Protein AF-A0AA40DE22-F1 (afdb_monomer_lite)

Radius of gyration: 11.6 Å; chains: 1; bounding box: 24×24×32 Å

Sequence (58 aa):
MPFETSNPPYTSEEKHWLRVHFDGEFKFLRMYNLSIYNEDDRAEGRRIVRALMEHERY

pLDDT: mean 85.88, std 13.33, range [42.47, 94.75]

Structure (mmCIF, N/CA/C/O backbone):
data_AF-A0AA40DE22-F1
#
_entry.id   AF-A0AA40DE22-F1
#
loop_
_atom_site.group_PDB
_atom_site.id
_atom_site.type_symbol
_atom_site.label_atom_id
_atom_site.label_alt_id
_atom_site.label_comp_id
_atom_site.label_asym_id
_atom_site.label_entity_id
_atom_site.label_seq_id
_atom_site.pdbx_PDB_ins_code
_atom_site.Cartn_x
_atom_site.Cartn_y
_atom_site.Cartn_z
_atom_site.occupancy
_atom_site.B_iso_or_equiv
_atom_site.auth_seq_id
_atom_site.auth_comp_id
_atom_site.auth_asym_id
_atom_site.auth_atom_id
_atom_site.pdbx_PDB_model_num
ATOM 1 N N . MET A 1 1 ? -11.573 -15.320 -22.644 1.00 42.47 1 MET A N 1
ATOM 2 C CA . MET A 1 1 ? -12.203 -14.670 -21.477 1.00 42.47 1 MET A CA 1
ATOM 3 C C . MET A 1 1 ? -11.181 -13.692 -20.918 1.00 42.47 1 MET A C 1
ATOM 5 O O . MET A 1 1 ? -10.205 -14.175 -20.354 1.00 42.47 1 MET A O 1
ATOM 9 N N . PRO A 1 2 ? -11.281 -12.373 -21.144 1.00 50.62 2 PRO A N 1
ATOM 10 C CA . PRO A 1 2 ? -10.372 -11.457 -20.481 1.00 50.62 2 PRO A CA 1
ATOM 11 C C . PRO A 1 2 ? -10.886 -11.293 -19.049 1.00 50.62 2 PRO A C 1
ATOM 13 O O . PRO A 1 2 ? -11.946 -10.713 -18.836 1.00 50.62 2 PRO A O 1
ATOM 16 N N . PHE A 1 3 ? -10.182 -11.864 -18.072 1.00 53.78 3 PHE A N 1
ATOM 17 C CA . PHE A 1 3 ? -10.302 -11.366 -16.707 1.00 53.78 3 PH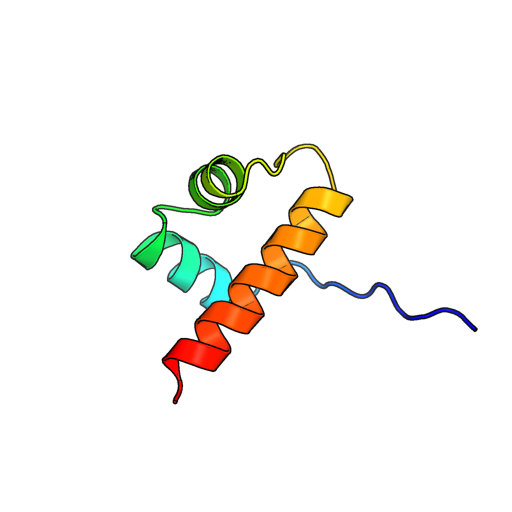E A CA 1
ATOM 18 C C . PHE A 1 3 ? -9.797 -9.936 -16.776 1.00 53.78 3 P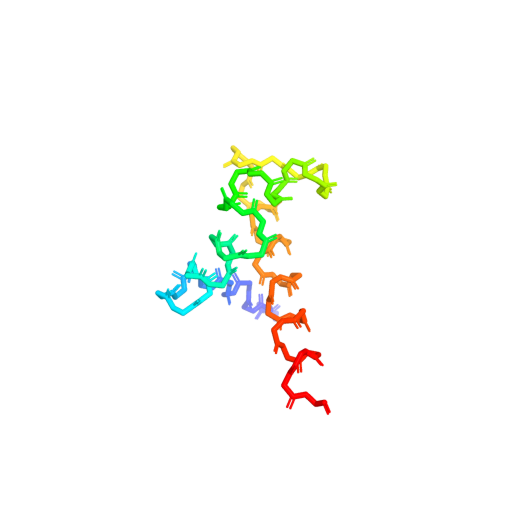HE A C 1
ATOM 20 O O . PHE A 1 3 ? -8.622 -9.719 -17.065 1.00 53.78 3 PHE A O 1
ATOM 27 N N . GLU A 1 4 ? -10.701 -8.973 -16.641 1.00 50.50 4 GLU A N 1
ATOM 28 C CA . GLU A 1 4 ? -10.335 -7.574 -16.549 1.00 50.50 4 GLU A CA 1
ATOM 29 C C . GLU A 1 4 ? -9.339 -7.437 -15.398 1.00 50.50 4 GLU A C 1
ATOM 31 O O . GLU A 1 4 ? -9.705 -7.385 -14.227 1.00 50.50 4 GLU A O 1
ATOM 36 N N . THR A 1 5 ? -8.051 -7.345 -15.722 1.00 55.88 5 THR A N 1
ATOM 37 C CA . THR A 1 5 ? -7.018 -6.824 -14.828 1.00 55.88 5 THR A CA 1
ATOM 38 C C . THR A 1 5 ? -7.211 -5.314 -14.698 1.00 55.88 5 THR A C 1
ATOM 40 O O . THR A 1 5 ? -6.274 -4.532 -14.838 1.00 55.88 5 THR A O 1
ATOM 43 N N . SER A 1 6 ? -8.452 -4.869 -14.494 1.00 60.19 6 SER A N 1
ATOM 44 C CA . SER A 1 6 ? -8.765 -3.479 -14.234 1.00 60.19 6 SER A CA 1
ATOM 45 C C . SER A 1 6 ? -8.471 -3.270 -12.765 1.00 60.19 6 SER A C 1
ATOM 47 O O . SER A 1 6 ? -9.338 -3.359 -11.901 1.00 60.19 6 SER A O 1
ATOM 49 N N . ASN A 1 7 ? -7.188 -3.117 -12.464 1.00 66.62 7 ASN A N 1
ATOM 50 C CA . ASN A 1 7 ? -6.763 -2.660 -11.167 1.00 66.62 7 ASN A CA 1
ATOM 51 C C . ASN A 1 7 ? -6.562 -1.151 -11.256 1.00 66.62 7 ASN A C 1
ATOM 53 O O . ASN A 1 7 ? -5.440 -0.714 -11.551 1.00 66.62 7 ASN A O 1
ATOM 57 N N . PRO A 1 8 ? -7.638 -0.363 -11.069 1.00 78.00 8 PRO A N 1
ATOM 58 C CA . PRO A 1 8 ? -7.585 1.068 -11.275 1.00 78.00 8 PRO A CA 1
ATOM 59 C C . PRO A 1 8 ? -6.560 1.688 -10.324 1.00 78.00 8 PRO A C 1
ATOM 61 O O . PRO A 1 8 ? -6.330 1.137 -9.239 1.00 78.00 8 PRO A O 1
ATOM 64 N N . PRO A 1 9 ? -5.949 2.821 -10.711 1.00 84.94 9 PRO A N 1
ATOM 65 C CA . PRO A 1 9 ? -5.051 3.573 -9.846 1.00 84.94 9 PRO A CA 1
ATOM 66 C C . PRO A 1 9 ? -5.676 3.853 -8.479 1.00 84.94 9 PRO A C 1
ATOM 68 O O . PRO A 1 9 ? -6.898 3.921 -8.354 1.00 84.94 9 PRO A O 1
ATOM 71 N N . TYR A 1 10 ? -4.831 4.079 -7.471 1.00 85.62 10 TYR A N 1
ATOM 72 C CA . TYR A 1 10 ? -5.317 4.426 -6.139 1.00 85.62 10 TYR A CA 1
ATOM 73 C C . TYR A 1 10 ? -6.243 5.647 -6.170 1.00 85.62 10 TYR A C 1
ATOM 75 O O . TYR A 1 10 ? -5.884 6.712 -6.693 1.00 85.62 10 TYR A O 1
ATOM 83 N N . THR A 1 11 ? -7.397 5.491 -5.536 1.00 90.56 11 THR A N 1
ATOM 84 C CA . THR A 1 11 ? -8.308 6.569 -5.167 1.00 90.56 11 THR A CA 1
ATOM 85 C C . THR A 1 11 ? -7.666 7.478 -4.116 1.00 90.56 11 THR A C 1
ATOM 87 O O . THR A 1 11 ? -6.664 7.141 -3.479 1.00 90.56 11 THR A O 1
ATOM 90 N N . SER A 1 12 ? -8.237 8.666 -3.918 1.00 91.12 12 SER A N 1
ATOM 91 C CA . SER A 1 12 ? -7.742 9.610 -2.911 1.00 91.12 12 SER A CA 1
ATOM 92 C C . SER A 1 12 ? -7.821 9.052 -1.484 1.00 91.12 12 SER A C 1
ATOM 94 O O . SER A 1 12 ? -6.933 9.339 -0.685 1.00 91.12 12 SER A O 1
ATOM 96 N N . GLU A 1 13 ? -8.838 8.237 -1.177 1.00 91.06 13 GLU A N 1
ATOM 97 C CA . GLU A 1 13 ? -9.007 7.592 0.134 1.00 91.06 13 GLU A CA 1
ATOM 98 C C . GLU A 1 13 ? -7.902 6.558 0.381 1.00 91.06 13 GLU A C 1
ATOM 100 O O . GLU A 1 13 ? -7.208 6.639 1.391 1.00 91.06 13 GLU A O 1
ATOM 105 N N . GLU A 1 14 ? -7.647 5.665 -0.581 1.00 91.44 14 GLU A N 1
ATOM 106 C CA . GLU A 1 14 ? -6.578 4.661 -0.477 1.00 91.44 14 GLU A CA 1
ATOM 107 C C . GLU A 1 14 ? -5.191 5.316 -0.361 1.00 91.44 14 GLU A C 1
ATOM 109 O O . GLU A 1 14 ? -4.359 4.890 0.440 1.00 91.44 14 GLU A O 1
ATOM 114 N N . LYS A 1 15 ? -4.932 6.402 -1.110 1.00 91.25 15 LYS A N 1
ATOM 115 C CA . LYS A 1 15 ? -3.677 7.170 -0.983 1.00 91.25 15 LYS A CA 1
ATOM 116 C C . LYS A 1 15 ? -3.531 7.814 0.390 1.00 91.25 15 LYS A C 1
ATOM 118 O O . LYS A 1 15 ? -2.421 7.871 0.919 1.00 91.25 15 LYS A O 1
ATOM 123 N N . HIS A 1 16 ? -4.623 8.334 0.948 1.00 93.19 16 HIS A N 1
ATOM 124 C CA . HIS A 1 16 ? -4.611 8.914 2.284 1.00 93.19 16 HIS A CA 1
ATOM 125 C C . HIS A 1 16 ? -4.341 7.836 3.335 1.00 93.19 16 HIS A C 1
ATOM 127 O O . HIS A 1 16 ? -3.449 8.007 4.162 1.00 93.19 16 HIS A O 1
ATOM 133 N N . TRP A 1 17 ? -5.025 6.697 3.238 1.00 93.44 17 TRP A N 1
ATOM 134 C CA . TRP A 1 17 ? -4.836 5.559 4.130 1.00 93.44 17 TRP A CA 1
ATOM 135 C C . TRP A 1 17 ? -3.393 5.039 4.102 1.00 93.44 17 TRP A C 1
ATOM 137 O O . TRP A 1 17 ? -2.773 4.899 5.156 1.00 93.44 17 TRP A O 1
ATOM 147 N N . LEU A 1 18 ? -2.808 4.884 2.909 1.00 93.75 18 LEU A N 1
ATOM 148 C CA . LEU A 1 18 ? -1.394 4.539 2.726 1.00 93.75 18 LEU A CA 1
ATOM 149 C C . LEU A 1 18 ? -0.450 5.531 3.406 1.00 93.75 18 LEU A C 1
ATOM 151 O O . LEU A 1 18 ? 0.585 5.144 3.947 1.00 93.75 18 LEU A O 1
ATOM 155 N N . ARG A 1 19 ? -0.776 6.824 3.367 1.00 93.62 19 ARG A N 1
ATOM 156 C CA . ARG A 1 19 ? 0.039 7.859 4.002 1.00 93.62 19 ARG A CA 1
ATOM 157 C C . ARG A 1 19 ? -0.077 7.838 5.523 1.00 93.62 19 ARG A C 1
ATOM 159 O O . ARG A 1 19 ? 0.925 8.058 6.188 1.00 93.62 19 ARG A O 1
ATOM 166 N N . VAL A 1 20 ? -1.258 7.548 6.060 1.00 94.12 20 VAL A N 1
ATOM 167 C CA . VAL A 1 20 ? -1.491 7.456 7.508 1.00 94.12 20 VAL A CA 1
ATOM 168 C C . VAL A 1 20 ? -0.840 6.204 8.106 1.00 94.12 20 VAL A C 1
ATOM 170 O O . VAL A 1 20 ? -0.204 6.307 9.150 1.00 94.12 20 VAL A O 1
ATOM 173 N N . HIS A 1 21 ? -0.936 5.051 7.438 1.00 92.00 21 HIS A N 1
ATOM 174 C CA . HIS A 1 21 ? -0.495 3.763 7.997 1.00 92.00 21 HIS A CA 1
ATOM 175 C C . HIS A 1 21 ? 0.944 3.390 7.625 1.00 92.00 21 HIS A C 1
ATOM 177 O O . HIS A 1 21 ? 1.659 2.795 8.428 1.00 92.00 21 HIS A O 1
ATOM 183 N N . PHE A 1 22 ? 1.392 3.754 6.420 1.00 92.50 22 PHE A N 1
ATOM 184 C CA . PHE A 1 22 ? 2.682 3.315 5.872 1.00 92.50 22 PHE A CA 1
ATOM 185 C C . PHE A 1 22 ? 3.598 4.471 5.462 1.00 92.50 22 PHE A C 1
ATOM 187 O O . PHE A 1 22 ? 4.675 4.232 4.917 1.00 92.50 22 PHE A O 1
ATOM 194 N N . ASP A 1 23 ? 3.194 5.723 5.706 1.00 92.69 23 ASP A N 1
ATOM 195 C CA . ASP A 1 23 ? 3.911 6.927 5.265 1.00 92.69 23 ASP A CA 1
ATOM 196 C C . ASP A 1 23 ? 4.126 6.971 3.731 1.00 92.69 23 ASP A C 1
ATOM 198 O O . ASP A 1 23 ? 5.115 7.486 3.206 1.00 92.69 23 ASP A O 1
ATOM 202 N N . GLY A 1 24 ? 3.150 6.422 2.995 1.00 92.12 24 GLY A N 1
ATOM 203 C CA . GLY A 1 24 ? 3.002 6.533 1.543 1.00 92.12 24 GLY A CA 1
ATOM 204 C C . GLY A 1 24 ? 3.226 5.234 0.760 1.00 92.12 24 GLY A C 1
ATOM 205 O O . GLY A 1 24 ? 3.730 4.236 1.268 1.00 92.12 24 GLY A O 1
ATOM 206 N N . GLU A 1 25 ? 2.874 5.273 -0.532 1.00 91.75 25 GLU A N 1
ATOM 207 C CA . GLU A 1 25 ? 2.930 4.120 -1.452 1.00 91.75 25 GLU A CA 1
ATOM 208 C C . GLU A 1 25 ? 4.338 3.512 -1.552 1.00 91.75 25 GLU A C 1
ATOM 210 O O . GLU A 1 25 ? 4.486 2.297 -1.532 1.00 91.75 25 GLU A O 1
ATOM 215 N N . PHE A 1 26 ? 5.389 4.337 -1.611 1.00 90.31 26 PHE A N 1
ATOM 216 C CA . PHE A 1 26 ? 6.762 3.841 -1.761 1.00 90.31 26 PHE A CA 1
ATOM 217 C C . PHE A 1 26 ? 7.214 2.978 -0.576 1.00 90.31 26 PHE A C 1
ATOM 219 O O . PHE A 1 26 ? 7.775 1.900 -0.771 1.00 90.31 26 PHE A O 1
ATOM 226 N N . LYS A 1 27 ? 6.970 3.448 0.653 1.00 92.69 27 LYS A N 1
ATOM 227 C CA . LYS A 1 27 ? 7.345 2.730 1.877 1.00 92.69 27 LYS A CA 1
ATOM 228 C C . LYS A 1 27 ? 6.521 1.46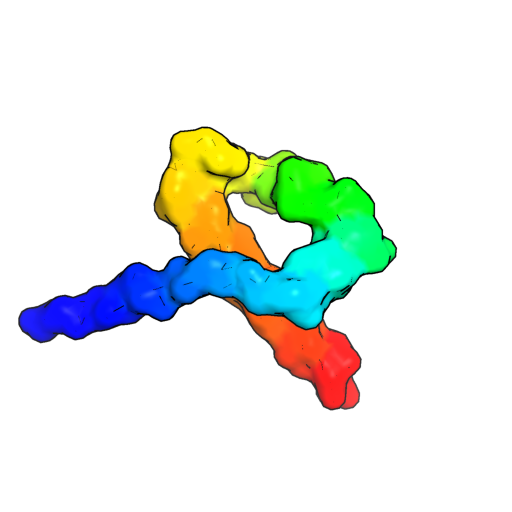2 2.048 1.00 92.69 27 LYS A C 1
ATOM 230 O O . LYS A 1 27 ? 7.093 0.422 2.362 1.00 92.69 27 LYS A O 1
ATOM 235 N N . PHE A 1 28 ? 5.224 1.541 1.756 1.00 94.75 28 PHE A N 1
ATOM 236 C CA . PHE A 1 28 ? 4.344 0.382 1.695 1.00 94.75 28 PHE A CA 1
ATOM 237 C C . PHE A 1 28 ? 4.877 -0.678 0.723 1.00 94.75 28 PHE A C 1
ATOM 239 O O . PHE A 1 28 ? 5.193 -1.785 1.145 1.00 94.75 28 PHE A O 1
ATOM 246 N N . LEU A 1 29 ? 5.083 -0.339 -0.553 1.00 93.81 29 LEU A N 1
ATOM 247 C CA . LEU A 1 29 ? 5.562 -1.303 -1.549 1.00 93.81 29 LEU A CA 1
ATOM 248 C C . LEU A 1 29 ? 6.910 -1.913 -1.135 1.00 93.81 29 LEU A C 1
ATOM 250 O O . LEU A 1 29 ? 7.071 -3.129 -1.166 1.00 93.81 29 LEU A O 1
ATOM 254 N N . ARG A 1 30 ? 7.847 -1.098 -0.635 1.00 93.81 30 ARG A N 1
ATOM 255 C CA . ARG A 1 30 ? 9.138 -1.590 -0.126 1.00 93.81 30 ARG A CA 1
ATOM 256 C C . ARG A 1 30 ? 8.994 -2.564 1.045 1.00 93.81 30 ARG A C 1
ATOM 258 O O . ARG A 1 30 ? 9.756 -3.525 1.093 1.00 93.81 30 ARG A O 1
ATOM 265 N N . MET A 1 31 ? 8.050 -2.342 1.960 1.00 93.44 31 MET A N 1
ATOM 266 C CA . MET A 1 31 ? 7.785 -3.239 3.093 1.00 93.44 31 MET A CA 1
ATOM 267 C C . MET A 1 31 ? 7.304 -4.621 2.630 1.00 93.44 31 MET A C 1
ATOM 269 O O . MET A 1 31 ? 7.713 -5.627 3.203 1.00 93.44 31 MET A O 1
ATOM 273 N N . TYR A 1 32 ? 6.508 -4.674 1.561 1.00 92.88 32 TYR A N 1
ATOM 274 C CA . TYR A 1 32 ? 6.025 -5.919 0.949 1.00 92.88 32 TYR A CA 1
ATOM 275 C C . TYR A 1 32 ? 6.971 -6.483 -0.123 1.00 92.88 32 TYR A C 1
ATOM 277 O O . TYR A 1 32 ? 6.609 -7.409 -0.842 1.00 92.88 32 TYR A O 1
ATOM 285 N N . ASN A 1 33 ? 8.193 -5.945 -0.232 1.00 94.31 33 ASN A N 1
ATOM 286 C CA . ASN A 1 33 ? 9.182 -6.322 -1.244 1.00 94.31 33 ASN A CA 1
ATOM 287 C C . ASN A 1 33 ? 8.669 -6.177 -2.697 1.00 94.31 33 ASN A C 1
ATOM 289 O O . ASN A 1 33 ? 9.089 -6.907 -3.593 1.00 94.31 33 ASN A O 1
ATOM 293 N N . LEU A 1 34 ? 7.776 -5.210 -2.914 1.00 94.62 34 LEU A N 1
ATOM 294 C CA . LEU A 1 34 ? 7.191 -4.825 -4.195 1.00 94.62 34 LEU A CA 1
ATOM 295 C C 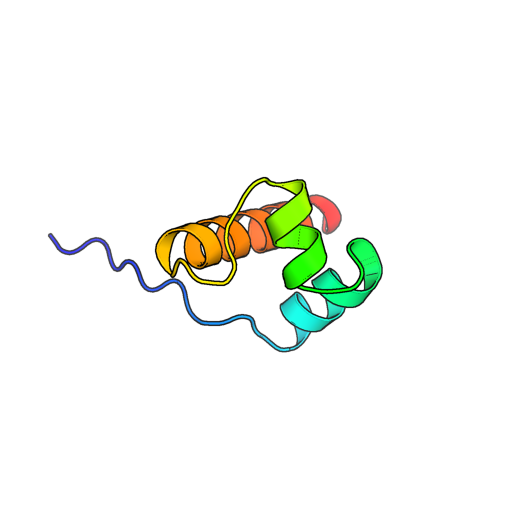. LEU A 1 34 ? 7.926 -3.607 -4.775 1.00 94.62 34 LEU A C 1
ATOM 297 O O . LEU A 1 34 ? 8.372 -2.711 -4.046 1.00 94.62 34 LEU A O 1
ATOM 301 N N . SER A 1 35 ? 8.041 -3.545 -6.101 1.00 89.75 35 SER A N 1
ATOM 302 C CA . SER A 1 35 ? 8.665 -2.420 -6.797 1.00 89.75 35 SER A CA 1
ATOM 303 C C . SER A 1 35 ? 7.645 -1.376 -7.254 1.00 89.75 35 SER A C 1
ATOM 305 O O . SER A 1 35 ? 6.661 -1.687 -7.914 1.00 89.75 35 SER A O 1
ATOM 307 N N . ILE A 1 36 ? 7.93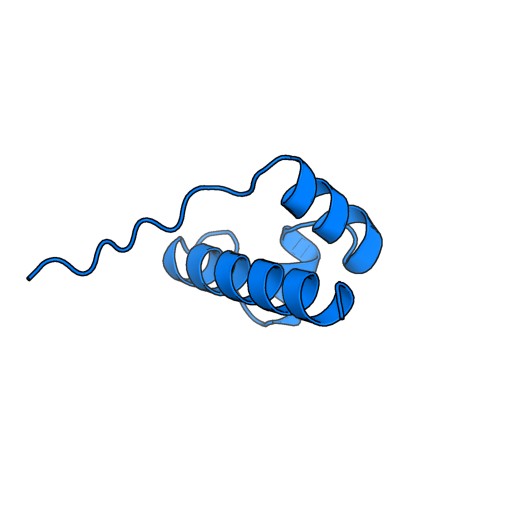1 -0.094 -7.002 1.00 88.62 36 ILE A N 1
ATOM 308 C CA . ILE A 1 36 ? 7.156 1.024 -7.573 1.00 88.62 36 ILE A CA 1
ATOM 309 C C . ILE A 1 36 ? 7.391 1.205 -9.083 1.00 88.62 36 ILE A C 1
ATOM 311 O O . ILE A 1 36 ? 6.641 1.912 -9.747 1.00 88.62 36 ILE A O 1
ATOM 315 N N . TYR A 1 37 ? 8.437 0.588 -9.636 1.00 89.75 37 TYR A N 1
ATOM 316 C CA . TYR A 1 37 ? 8.762 0.671 -11.064 1.00 89.75 37 TYR A CA 1
ATOM 317 C C . TYR A 1 37 ? 8.148 -0.469 -11.882 1.00 89.75 37 TYR A C 1
ATOM 319 O O . TYR A 1 37 ? 8.248 -0.456 -13.105 1.00 89.75 37 TYR A O 1
ATOM 327 N N . ASN A 1 38 ? 7.537 -1.453 -11.218 1.00 88.81 38 ASN A N 1
ATOM 328 C CA . ASN A 1 38 ? 6.874 -2.581 -11.853 1.00 88.81 38 ASN A CA 1
ATOM 329 C C . ASN A 1 38 ? 5.357 -2.430 -11.686 1.00 88.81 38 ASN A C 1
ATOM 331 O O . ASN A 1 38 ? 4.856 -2.394 -10.564 1.00 88.81 38 ASN A O 1
ATOM 335 N N . GLU A 1 39 ? 4.617 -2.329 -12.789 1.00 88.88 39 GLU A N 1
ATOM 336 C CA . GLU A 1 39 ? 3.166 -2.133 -12.722 1.00 88.88 39 GLU A CA 1
ATOM 337 C C . GLU A 1 39 ? 2.437 -3.352 -12.138 1.00 88.88 39 GLU A C 1
ATOM 339 O O . GLU A 1 39 ? 1.437 -3.169 -11.446 1.00 88.88 39 GLU A O 1
ATOM 344 N N . ASP A 1 40 ? 2.966 -4.566 -12.317 1.00 89.69 40 ASP A N 1
ATOM 345 C CA . ASP A 1 40 ? 2.392 -5.779 -11.722 1.00 89.69 40 ASP A CA 1
ATOM 346 C C . ASP A 1 40 ? 2.529 -5.762 -10.194 1.00 89.69 40 ASP A C 1
ATOM 348 O O . ASP A 1 40 ? 1.574 -6.053 -9.471 1.00 89.69 40 ASP A O 1
ATOM 352 N N . ASP A 1 41 ? 3.681 -5.314 -9.690 1.00 92.69 41 ASP A N 1
ATOM 353 C CA . ASP A 1 41 ? 3.924 -5.158 -8.253 1.00 92.69 41 ASP A CA 1
ATOM 354 C C . ASP A 1 41 ? 3.067 -4.034 -7.663 1.00 92.69 41 ASP A C 1
ATOM 356 O O . ASP A 1 41 ? 2.514 -4.160 -6.570 1.00 92.69 41 ASP A O 1
ATOM 360 N N . ARG A 1 42 ? 2.897 -2.925 -8.392 1.00 90.81 42 ARG A N 1
ATOM 361 C CA . ARG A 1 42 ? 1.959 -1.870 -7.986 1.00 90.81 42 ARG A CA 1
ATOM 362 C C . ARG A 1 42 ? 0.531 -2.383 -7.981 1.00 90.81 42 ARG A C 1
ATOM 364 O O . ARG A 1 42 ? -0.252 -1.987 -7.117 1.00 90.81 42 ARG A O 1
ATOM 371 N N . ALA A 1 43 ? 0.179 -3.247 -8.927 1.00 91.56 43 ALA A N 1
ATOM 372 C CA . ALA A 1 43 ? -1.133 -3.849 -8.977 1.00 91.56 43 ALA A CA 1
ATOM 373 C C . ALA A 1 43 ? -1.358 -4.808 -7.792 1.00 91.56 43 ALA A C 1
ATOM 375 O O . ALA A 1 43 ? -2.423 -4.792 -7.168 1.00 91.56 43 ALA A O 1
ATOM 376 N N . GLU A 1 44 ? -0.363 -5.609 -7.431 1.00 92.38 44 GLU A N 1
ATOM 377 C CA . GLU A 1 44 ? -0.384 -6.405 -6.201 1.00 92.38 44 GLU A CA 1
ATOM 378 C C . GLU A 1 44 ? -0.555 -5.508 -4.968 1.00 92.38 44 GLU A C 1
ATOM 380 O O . GLU A 1 44 ? -1.466 -5.713 -4.167 1.00 92.38 44 GLU A O 1
ATOM 385 N N . GLY A 1 45 ? 0.219 -4.423 -4.884 1.00 93.56 45 GLY A N 1
ATOM 386 C CA . GLY A 1 45 ? 0.123 -3.455 -3.796 1.00 93.56 45 GLY A CA 1
ATOM 387 C C . GLY A 1 45 ? -1.282 -2.868 -3.632 1.00 93.56 45 GLY A C 1
ATOM 388 O O . GLY A 1 45 ? -1.804 -2.828 -2.520 1.00 93.56 45 GLY A O 1
ATOM 389 N N . ARG A 1 46 ? -1.942 -2.489 -4.735 1.00 93.50 46 ARG A N 1
ATOM 390 C CA . ARG A 1 46 ? -3.325 -1.978 -4.709 1.00 93.50 46 ARG A CA 1
ATOM 391 C C . ARG A 1 46 ? -4.314 -3.000 -4.146 1.00 93.50 46 ARG A C 1
ATOM 393 O O . ARG A 1 46 ? -5.221 -2.622 -3.411 1.00 93.50 46 ARG A O 1
ATOM 400 N N . ARG A 1 47 ? -4.137 -4.286 -4.465 1.00 92.69 47 ARG A N 1
ATOM 401 C CA . ARG A 1 47 ? -4.987 -5.366 -3.936 1.00 92.69 47 ARG A CA 1
ATOM 402 C C . ARG A 1 47 ? -4.792 -5.550 -2.433 1.00 92.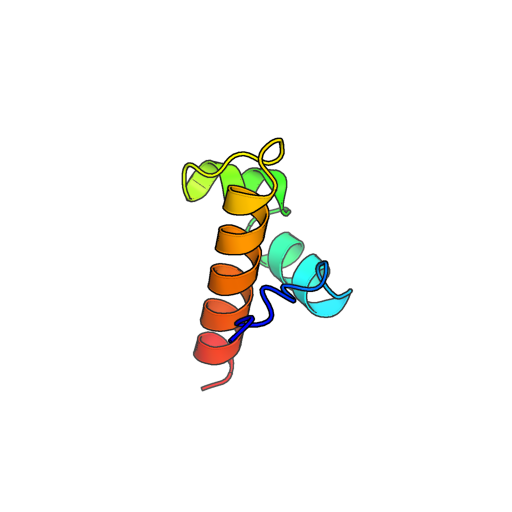69 47 ARG A C 1
ATOM 404 O O . ARG A 1 47 ? -5.780 -5.659 -1.715 1.00 92.69 47 ARG A O 1
ATOM 411 N N . ILE A 1 48 ? -3.547 -5.507 -1.959 1.00 92.75 48 ILE A N 1
ATOM 412 C CA . ILE A 1 48 ? -3.226 -5.606 -0.528 1.00 92.75 48 ILE A CA 1
ATOM 413 C C . ILE A 1 48 ? -3.827 -4.427 0.248 1.00 92.75 48 ILE A C 1
ATOM 415 O O . ILE A 1 48 ? -4.470 -4.646 1.267 1.00 92.75 48 ILE A O 1
ATOM 419 N N . VAL A 1 49 ? -3.682 -3.188 -0.241 1.00 92.81 49 VAL A N 1
ATOM 420 C CA . VAL A 1 49 ? -4.268 -2.000 0.412 1.00 92.81 49 VAL A CA 1
ATOM 421 C C . VAL A 1 49 ? -5.778 -2.134 0.559 1.00 92.81 49 VAL A C 1
ATOM 423 O O . VAL A 1 49 ? -6.296 -1.928 1.651 1.00 92.81 49 VAL A O 1
ATOM 426 N N . ARG A 1 50 ? -6.478 -2.521 -0.514 1.00 92.12 50 ARG A N 1
ATOM 427 C CA . ARG A 1 50 ? -7.933 -2.726 -0.474 1.00 92.12 50 ARG A CA 1
ATOM 428 C C . ARG A 1 50 ? -8.326 -3.780 0.555 1.00 92.12 50 ARG A C 1
ATOM 430 O O . ARG A 1 50 ? -9.199 -3.516 1.369 1.00 92.12 50 ARG A O 1
ATOM 437 N N . ALA A 1 51 ? -7.631 -4.916 0.575 1.00 92.88 51 ALA A N 1
ATOM 438 C CA . ALA A 1 51 ? -7.894 -5.981 1.539 1.00 92.88 51 ALA A CA 1
ATOM 439 C C . ALA A 1 51 ? -7.646 -5.539 2.995 1.00 92.88 51 ALA A C 1
ATOM 441 O O . ALA A 1 51 ? -8.430 -5.871 3.881 1.00 92.88 51 ALA A O 1
ATOM 442 N N . LEU A 1 52 ? -6.582 -4.769 3.254 1.00 91.75 52 LEU A N 1
ATOM 443 C CA . LEU A 1 52 ? -6.287 -4.238 4.589 1.00 91.75 52 LEU A CA 1
ATOM 444 C C . LEU A 1 52 ? -7.339 -3.218 5.040 1.00 91.75 52 LEU A C 1
ATOM 446 O O . LEU A 1 52 ? -7.825 -3.300 6.164 1.00 91.75 52 LEU A O 1
ATOM 450 N N . MET A 1 53 ? -7.732 -2.297 4.157 1.00 90.56 53 MET A N 1
ATOM 451 C CA . MET A 1 53 ? -8.779 -1.311 4.440 1.00 90.56 53 MET A CA 1
ATOM 452 C C . MET A 1 53 ? -10.151 -1.957 4.666 1.00 90.56 53 MET A C 1
ATOM 454 O O . MET A 1 53 ? -10.922 -1.480 5.495 1.00 90.56 53 MET A O 1
ATOM 458 N N . GLU A 1 54 ? -10.475 -3.022 3.928 1.00 90.44 54 GLU A N 1
ATOM 459 C CA . GLU A 1 54 ? -11.686 -3.814 4.158 1.00 90.44 54 GLU A CA 1
ATOM 460 C C . GLU A 1 54 ? -11.637 -4.516 5.516 1.00 90.44 54 GLU A C 1
ATOM 462 O O . GLU A 1 54 ? -12.621 -4.476 6.247 1.00 90.44 54 GLU A O 1
ATOM 467 N N . HIS A 1 55 ? -10.494 -5.097 5.891 1.00 88.88 55 HIS A N 1
ATOM 468 C CA . HIS A 1 55 ? -10.326 -5.752 7.189 1.00 88.88 55 HIS A CA 1
ATOM 469 C C . HIS A 1 55 ? -10.395 -4.768 8.370 1.00 88.88 55 HIS A C 1
ATOM 471 O O . HIS A 1 55 ? -10.912 -5.127 9.417 1.00 88.88 55 HIS A O 1
ATOM 477 N N . GLU A 1 56 ? -9.910 -3.531 8.231 1.00 83.50 56 GLU A N 1
ATOM 478 C CA . GLU A 1 56 ? -10.049 -2.496 9.274 1.00 83.50 56 GLU A CA 1
ATOM 479 C C . GLU A 1 56 ? -11.483 -1.977 9.453 1.00 83.50 56 GLU A C 1
ATOM 481 O O . GLU A 1 56 ? -11.796 -1.371 10.478 1.00 83.50 56 GLU A O 1
ATOM 486 N N . ARG A 1 57 ? -12.359 -2.170 8.461 1.00 74.06 57 ARG A N 1
ATOM 487 C CA . ARG A 1 57 ? -13.759 -1.723 8.522 1.00 74.06 57 ARG A CA 1
ATOM 488 C C . ARG A 1 57 ? -14.677 -2.667 9.317 1.00 74.06 57 ARG A C 1
ATOM 490 O O . ARG A 1 57 ? -15.839 -2.302 9.513 1.00 74.06 57 ARG A O 1
ATOM 497 N N . TYR A 1 58 ? -14.184 -3.824 9.765 1.00 55.00 58 TYR A N 1
ATOM 498 C CA . TYR A 1 58 ? -14.907 -4.826 10.565 1.00 55.00 58 TYR A CA 1
ATOM 499 C C . TYR A 1 58 ? -14.316 -4.964 11.969 1.00 55.00 58 TYR A C 1
ATOM 501 O O . TYR A 1 58 ? -15.122 -5.190 12.901 1.00 55.00 58 TYR A O 1
#

Foldseek 3Di:
DDPPLCLDPDDPVLQVVCCVPQVGDCSQLVVVVADPVDVVSVSVSSVVSVVVVVVVVD

Organism: NCBI:txid330535

Secondary structure (DSSP, 8-state):
-------PPPPHHHHHHHHHHHSSHHHHHHHTT--TT-HHHHHHHHHHHHHHHHHHT-